Protein AF-A0A3A4VXJ9-F1 (afdb_monomer_lite)

Secondary structure (DSSP, 8-state):
--TTS---EEEEE-HHHHTPPP--HHHHHHHHHT------TTTHHHHHHHHHHHHHHHHHHHHHHHHHHHHHHHHHHH-TTS-GGG-TT-SEEEEEE--HHHHHHHHHHHHHHHHHHHTGGG----------

Radius of gyration: 22.66 Å; chains: 1; bounding box: 41×77×40 Å

Sequence (132 aa):
MDAWGYPLSLFTTNRWVTGETWRHAGDAITLLRHFEIDHAFPFWPTNRWITAMLRLQRPFIEGMLHHRDAVVTAWRAMYPEGDVFEDRRLDIIGTLPVSVEHLATRLAASIGSVERHGAFDRIGPTEAHASP

Structure (mmCIF, N/CA/C/O backbone):
data_AF-A0A3A4VXJ9-F1
#
_entry.id   AF-A0A3A4VXJ9-F1
#
loop_
_atom_site.group_PDB
_atom_site.id
_atom_site.type_symbol
_atom_site.label_atom_id
_atom_site.label_alt_id
_atom_site.label_comp_id
_atom_site.label_asym_id
_atom_site.label_entity_id
_atom_site.label_seq_id
_atom_site.pdbx_PDB_ins_code
_atom_site.Cartn_x
_atom_site.Cartn_y
_atom_site.Cartn_z
_atom_site.occupancy
_atom_site.B_iso_or_equiv
_atom_site.auth_seq_id
_atom_site.auth_comp_id
_atom_site.auth_asym_id
_atom_site.auth_atom_id
_atom_site.pdbx_PDB_model_num
ATOM 1 N N . MET A 1 1 ? 1.694 -10.084 11.556 1.00 86.88 1 MET A N 1
ATOM 2 C CA . MET A 1 1 ? 1.113 -9.568 12.812 1.00 86.88 1 MET A CA 1
ATOM 3 C C . MET A 1 1 ? 1.666 -10.393 13.958 1.00 86.88 1 MET A C 1
ATOM 5 O O . MET A 1 1 ? 2.172 -11.479 13.691 1.00 86.88 1 MET A O 1
ATOM 9 N N . ASP A 1 2 ? 1.619 -9.885 15.184 1.00 90.06 2 ASP A N 1
ATOM 10 C CA . ASP A 1 2 ? 1.878 -10.704 16.370 1.00 90.06 2 ASP A CA 1
ATOM 11 C C . ASP A 1 2 ? 0.665 -11.595 16.718 1.00 90.06 2 ASP A C 1
ATOM 13 O O . ASP A 1 2 ? -0.334 -11.621 15.993 1.00 90.06 2 ASP A O 1
ATOM 17 N N . ALA A 1 3 ? 0.750 -12.329 17.832 1.00 89.88 3 ALA A N 1
ATOM 18 C CA . ALA A 1 3 ? -0.317 -13.214 18.308 1.00 89.88 3 ALA A CA 1
ATOM 19 C C . ALA A 1 3 ? -1.611 -12.478 18.718 1.00 89.88 3 ALA A C 1
ATOM 21 O O . ALA A 1 3 ? -2.651 -13.116 18.865 1.00 89.88 3 ALA A O 1
ATOM 22 N N . TRP A 1 4 ? -1.559 -11.155 18.886 1.00 87.62 4 TRP A N 1
ATOM 23 C CA . TRP A 1 4 ? -2.678 -10.307 19.297 1.00 87.62 4 TRP A CA 1
ATOM 24 C C . TRP A 1 4 ? -3.267 -9.501 18.131 1.00 87.62 4 TRP A C 1
ATOM 26 O O . TRP A 1 4 ? -4.172 -8.694 18.332 1.00 87.62 4 TRP A O 1
ATOM 36 N N . GLY A 1 5 ? -2.776 -9.719 16.907 1.00 85.25 5 GLY A N 1
ATOM 37 C CA . GLY A 1 5 ? -3.238 -9.013 15.714 1.00 85.25 5 GLY A CA 1
ATOM 38 C C . GLY A 1 5 ? -2.589 -7.642 15.506 1.00 85.25 5 GLY A C 1
ATOM 39 O O . GLY A 1 5 ? -3.023 -6.898 14.628 1.00 85.25 5 GLY A O 1
ATOM 40 N N . TYR A 1 6 ? -1.532 -7.291 16.246 1.00 87.50 6 TYR A N 1
ATOM 41 C CA . TYR A 1 6 ? -0.812 -6.043 16.003 1.00 87.50 6 TYR A CA 1
ATOM 42 C C . TYR A 1 6 ? 0.089 -6.150 14.764 1.00 87.50 6 TYR A C 1
ATOM 44 O O . TYR A 1 6 ? 0.756 -7.170 14.542 1.00 87.50 6 TYR A O 1
ATOM 52 N N . PRO A 1 7 ? 0.134 -5.105 13.918 1.00 90.50 7 PRO A N 1
ATOM 53 C CA . PRO A 1 7 ? 0.992 -5.075 12.740 1.00 90.50 7 PRO A CA 1
ATOM 54 C C . PRO A 1 7 ? 2.469 -5.042 13.153 1.00 90.50 7 PRO A C 1
ATOM 56 O O . PRO A 1 7 ? 2.850 -4.285 14.038 1.00 90.50 7 PRO A O 1
ATOM 59 N N . LEU A 1 8 ? 3.297 -5.843 12.476 1.00 93.19 8 LEU A N 1
ATOM 60 C CA . LEU A 1 8 ? 4.751 -5.879 12.694 1.00 93.19 8 LEU A CA 1
ATOM 61 C C . LEU A 1 8 ? 5.489 -5.073 11.622 1.00 93.19 8 LEU A C 1
ATOM 63 O O . LEU A 1 8 ? 6.360 -4.259 11.916 1.00 93.19 8 LEU A O 1
ATOM 67 N N . SER A 1 9 ? 5.121 -5.292 10.363 1.00 94.75 9 SER A N 1
ATOM 68 C CA . SER A 1 9 ? 5.716 -4.628 9.213 1.00 94.75 9 SER A CA 1
ATOM 69 C C . SER A 1 9 ? 4.739 -4.575 8.044 1.00 94.75 9 SER A C 1
ATOM 71 O O . SER A 1 9 ? 3.827 -5.397 7.930 1.00 94.75 9 SER A O 1
ATOM 73 N N . LEU A 1 10 ? 4.955 -3.594 7.175 1.00 95.31 10 LEU A N 1
ATOM 74 C CA . LEU A 1 10 ? 4.467 -3.578 5.804 1.00 95.31 10 LEU A CA 1
ATOM 75 C C . LEU A 1 10 ? 5.566 -4.136 4.913 1.00 95.31 10 LEU A C 1
ATOM 77 O O . LEU A 1 10 ? 6.750 -3.907 5.161 1.00 95.31 10 LEU A O 1
ATOM 81 N N . PHE A 1 11 ? 5.184 -4.830 3.854 1.00 96.62 11 PHE A N 1
ATOM 82 C CA . PHE A 1 11 ? 6.125 -5.278 2.842 1.00 96.62 11 PHE A CA 1
ATOM 83 C C . PHE A 1 11 ? 5.473 -5.221 1.464 1.00 96.62 11 PHE A C 1
ATOM 85 O O . PHE A 1 11 ? 4.252 -5.314 1.338 1.00 96.62 11 PHE A O 1
ATOM 92 N N . THR A 1 12 ? 6.292 -5.029 0.438 1.00 97.00 12 THR A N 1
ATOM 93 C CA . THR A 1 12 ? 5.886 -5.155 -0.962 1.00 97.00 12 THR A CA 1
ATOM 94 C C . THR A 1 12 ? 6.527 -6.399 -1.545 1.00 97.00 12 THR A C 1
ATOM 96 O O . THR A 1 12 ? 7.698 -6.688 -1.292 1.00 97.00 12 THR A O 1
ATOM 99 N N . THR A 1 13 ? 5.755 -7.145 -2.321 1.00 96.81 13 THR A N 1
ATOM 100 C CA . THR A 1 13 ? 6.218 -8.360 -2.985 1.00 96.81 13 THR A CA 1
ATOM 101 C C . THR A 1 13 ? 6.287 -8.164 -4.486 1.00 96.81 13 THR A C 1
ATOM 103 O O . THR A 1 13 ? 5.697 -7.237 -5.051 1.00 96.81 13 TH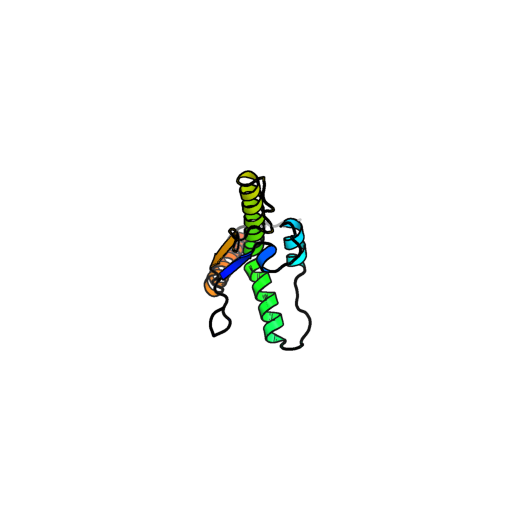R A O 1
ATOM 106 N N . ASN A 1 14 ? 7.017 -9.060 -5.133 1.00 96.69 14 ASN A N 1
ATOM 107 C CA . ASN A 1 14 ? 6.975 -9.207 -6.576 1.00 96.69 14 ASN A CA 1
ATOM 108 C C . ASN A 1 14 ? 5.723 -9.974 -7.028 1.00 96.69 14 ASN A C 1
ATOM 110 O O . ASN A 1 14 ? 5.068 -10.644 -6.226 1.00 96.69 14 ASN A O 1
ATOM 114 N N . ARG A 1 15 ? 5.393 -9.875 -8.321 1.00 96.25 15 ARG A N 1
ATOM 115 C CA . ARG A 1 15 ? 4.180 -10.440 -8.922 1.00 96.25 15 ARG A CA 1
ATOM 116 C C . ARG A 1 15 ? 4.057 -11.939 -8.678 1.00 96.25 15 ARG A C 1
ATOM 118 O O . ARG A 1 15 ? 2.999 -12.397 -8.258 1.00 96.25 15 ARG A O 1
ATOM 125 N N . TRP A 1 16 ? 5.124 -12.696 -8.917 1.00 95.44 16 TRP A N 1
ATOM 126 C CA . TRP A 1 16 ? 5.095 -14.154 -8.804 1.00 95.44 16 TRP A CA 1
ATOM 127 C C . TRP A 1 16 ? 4.737 -14.658 -7.398 1.00 95.44 16 TRP A C 1
ATOM 129 O O . TRP A 1 16 ? 4.249 -15.777 -7.263 1.00 95.44 16 TRP A O 1
ATOM 139 N N . VAL A 1 17 ? 4.947 -13.845 -6.353 1.00 96.44 17 VAL A N 1
ATOM 140 C CA . VAL A 1 17 ? 4.672 -14.236 -4.961 1.00 96.44 17 VAL A CA 1
ATOM 141 C C . VAL A 1 17 ? 3.175 -14.427 -4.719 1.00 96.44 17 VAL A C 1
ATOM 143 O O . VAL A 1 17 ? 2.781 -15.336 -3.993 1.00 96.44 17 VAL A O 1
ATOM 146 N N . THR A 1 18 ? 2.337 -13.583 -5.321 1.00 91.75 18 THR A N 1
ATOM 147 C CA . THR A 1 18 ? 0.873 -13.609 -5.155 1.00 91.75 18 THR A CA 1
ATOM 148 C C . THR A 1 18 ? 0.139 -14.027 -6.431 1.00 91.75 18 THR A C 1
ATOM 150 O O . THR A 1 18 ? -1.054 -14.320 -6.378 1.00 91.75 18 THR A O 1
ATOM 153 N N . GLY A 1 19 ? 0.827 -14.059 -7.578 1.00 89.75 19 GLY A N 1
ATOM 154 C CA . GLY A 1 19 ? 0.233 -14.310 -8.893 1.00 89.75 19 GLY A CA 1
ATOM 155 C C . GLY A 1 19 ? -0.728 -13.208 -9.348 1.00 89.75 19 GLY A C 1
ATOM 156 O O . GLY A 1 19 ? -1.533 -13.426 -10.252 1.00 89.75 19 GLY A O 1
ATOM 157 N N . GLU A 1 20 ? -0.696 -12.037 -8.706 1.00 86.25 20 GLU A N 1
ATOM 158 C CA . GLU A 1 20 ? -1.637 -10.957 -8.991 1.00 86.25 20 GLU A CA 1
ATOM 159 C C . GLU A 1 20 ? -1.255 -10.151 -10.240 1.00 86.25 20 GLU A C 1
ATOM 161 O O . GLU A 1 20 ? -0.189 -10.307 -10.831 1.00 86.25 20 GLU A O 1
ATOM 166 N N . THR A 1 21 ? -2.134 -9.251 -10.680 1.00 91.56 21 THR A N 1
ATOM 167 C CA . THR A 1 21 ? -1.786 -8.326 -11.767 1.00 91.56 21 THR A CA 1
ATOM 168 C C . THR A 1 21 ? -0.841 -7.245 -11.253 1.00 91.56 21 THR A C 1
ATOM 170 O O . THR A 1 21 ? -1.175 -6.529 -10.308 1.00 91.56 21 THR A O 1
ATOM 173 N N . TRP A 1 22 ? 0.301 -7.055 -11.920 1.00 93.94 22 TRP A N 1
ATOM 174 C CA . TRP A 1 22 ? 1.192 -5.942 -11.598 1.00 93.94 22 TRP A CA 1
ATOM 175 C C . TRP A 1 22 ? 0.525 -4.602 -11.924 1.00 93.94 22 TRP A C 1
ATOM 177 O O . TRP A 1 22 ? 0.205 -4.322 -13.078 1.00 93.94 22 TRP A O 1
ATOM 187 N N . ARG A 1 23 ? 0.342 -3.756 -10.909 1.00 94.44 23 ARG A N 1
ATOM 188 C CA . ARG A 1 23 ? -0.167 -2.385 -11.052 1.00 94.44 23 ARG A CA 1
ATOM 189 C C . ARG A 1 23 ? 0.935 -1.401 -10.720 1.00 94.44 23 ARG A C 1
ATOM 191 O O . ARG A 1 23 ? 1.560 -1.548 -9.672 1.00 94.44 23 ARG A O 1
ATOM 198 N N . HIS A 1 24 ? 1.134 -0.387 -11.556 1.00 95.81 24 HIS A N 1
ATOM 199 C CA . HIS A 1 24 ? 2.065 0.701 -11.258 1.00 95.81 24 HIS A CA 1
ATOM 200 C C . HIS A 1 24 ? 1.651 1.466 -9.997 1.00 95.81 24 HIS A C 1
ATOM 202 O O . HIS A 1 24 ? 0.478 1.469 -9.612 1.00 95.81 24 HIS A O 1
ATOM 208 N N . ALA A 1 25 ? 2.618 2.128 -9.358 1.00 97.19 25 ALA A N 1
ATOM 209 C CA . ALA A 1 25 ? 2.410 2.850 -8.110 1.00 97.19 25 ALA A CA 1
ATOM 210 C C . ALA A 1 25 ? 1.235 3.836 -8.208 1.00 97.19 25 ALA A C 1
ATOM 212 O O . ALA A 1 25 ? 0.354 3.803 -7.359 1.00 97.19 25 ALA A O 1
ATOM 213 N N . GLY A 1 26 ? 1.146 4.641 -9.273 1.00 97.00 26 GLY A N 1
ATOM 214 C CA . GLY A 1 26 ? 0.060 5.620 -9.441 1.00 97.00 26 GLY A CA 1
ATOM 215 C C . GLY A 1 26 ? -1.348 5.004 -9.433 1.00 97.00 26 GLY A C 1
ATOM 216 O O . GLY A 1 26 ? -2.255 5.522 -8.770 1.00 97.00 26 GLY A O 1
ATOM 217 N N . ASP A 1 27 ? -1.521 3.860 -10.097 1.00 96.56 27 ASP A N 1
ATOM 218 C CA . ASP A 1 27 ? -2.802 3.150 -10.142 1.00 96.56 27 ASP A CA 1
ATOM 219 C C . ASP A 1 27 ? -3.135 2.537 -8.779 1.00 96.56 27 ASP A C 1
ATOM 221 O O . ASP A 1 27 ? -4.246 2.691 -8.269 1.00 96.56 27 ASP A O 1
ATOM 225 N N . ALA A 1 28 ? -2.154 1.889 -8.145 1.00 95.19 28 ALA A N 1
ATOM 226 C CA . ALA A 1 28 ? -2.312 1.290 -6.823 1.00 95.19 28 ALA A CA 1
ATOM 227 C C . ALA A 1 28 ? -2.631 2.344 -5.746 1.00 95.19 28 ALA A C 1
ATOM 229 O O . ALA A 1 28 ? -3.511 2.127 -4.915 1.00 95.19 28 ALA A O 1
ATOM 230 N N . ILE A 1 29 ? -1.988 3.514 -5.794 1.00 96.88 29 ILE A N 1
ATOM 231 C CA . ILE A 1 29 ? -2.258 4.648 -4.897 1.00 96.88 29 ILE A CA 1
ATOM 232 C C . ILE A 1 29 ? -3.678 5.181 -5.115 1.00 96.88 29 ILE A C 1
ATOM 234 O O . ILE A 1 29 ? -4.385 5.525 -4.165 1.00 96.88 29 ILE A O 1
ATOM 238 N N . THR A 1 30 ? -4.142 5.215 -6.364 1.00 95.94 30 THR A N 1
ATOM 239 C CA . THR A 1 30 ? -5.522 5.603 -6.673 1.00 95.94 30 THR A CA 1
ATOM 240 C C . THR A 1 30 ? -6.528 4.630 -6.072 1.00 95.94 30 THR A C 1
ATOM 242 O O . THR A 1 30 ? -7.484 5.079 -5.441 1.00 95.94 30 THR A O 1
ATOM 245 N N . LEU A 1 31 ? -6.289 3.322 -6.163 1.00 93.25 31 LEU A N 1
ATOM 246 C CA . LEU A 1 31 ? -7.125 2.321 -5.493 1.00 93.25 31 LEU A CA 1
ATOM 247 C C . LEU A 1 31 ? -7.073 2.469 -3.967 1.00 93.25 31 LEU A C 1
ATOM 249 O O . LEU A 1 31 ? -8.113 2.489 -3.313 1.00 93.25 31 LEU A O 1
ATOM 253 N N . LEU A 1 32 ? -5.880 2.672 -3.400 1.00 94.19 32 LEU A N 1
ATOM 254 C CA . LEU A 1 32 ? -5.688 2.861 -1.962 1.00 94.19 32 LEU A CA 1
ATOM 255 C C . LEU A 1 32 ? -6.498 4.050 -1.424 1.00 94.19 32 LEU A C 1
ATOM 257 O O . LEU A 1 32 ? -6.975 4.017 -0.291 1.00 94.19 32 LEU A O 1
ATOM 261 N N . ARG A 1 33 ? -6.656 5.137 -2.194 1.00 92.56 33 ARG A N 1
ATOM 262 C CA . ARG A 1 33 ? -7.481 6.310 -1.812 1.00 92.56 33 ARG A CA 1
ATOM 263 C C . ARG A 1 33 ? -8.947 5.976 -1.573 1.00 92.56 33 ARG A C 1
ATOM 265 O O . ARG A 1 33 ? -9.543 6.576 -0.688 1.00 92.56 33 ARG A O 1
ATOM 272 N N . HIS A 1 34 ? -9.471 4.984 -2.276 1.00 92.19 34 HIS A N 1
ATOM 273 C CA . HIS A 1 34 ? -10.874 4.581 -2.200 1.00 92.19 34 HIS A CA 1
ATOM 274 C C . HIS A 1 34 ? -11.078 3.317 -1.358 1.00 92.19 34 HIS A C 1
ATOM 276 O O . HIS A 1 34 ? -12.184 2.791 -1.303 1.00 92.19 34 HIS A O 1
ATOM 282 N N . PHE A 1 35 ? -10.020 2.806 -0.721 1.00 91.56 35 PHE A N 1
ATOM 283 C CA . PHE A 1 35 ? -10.112 1.584 0.063 1.00 91.56 35 PHE A CA 1
ATOM 284 C C . PHE A 1 35 ? -10.974 1.789 1.315 1.00 91.56 35 PHE A C 1
ATOM 286 O O . PHE A 1 35 ? -10.637 2.584 2.201 1.00 91.56 35 PHE A O 1
ATOM 293 N N . GLU A 1 36 ? -12.051 1.013 1.403 1.00 90.44 36 GLU A N 1
ATOM 294 C CA . GLU A 1 36 ? -12.945 0.932 2.551 1.00 90.44 36 GLU A CA 1
ATOM 295 C C . GLU A 1 36 ? -13.664 -0.420 2.558 1.00 90.44 36 GLU A C 1
ATOM 297 O O . GLU A 1 36 ? -14.141 -0.884 1.523 1.00 90.44 36 GLU A O 1
ATOM 302 N N . ILE A 1 37 ? -13.736 -1.057 3.730 1.00 88.38 37 ILE A N 1
ATOM 303 C CA . ILE A 1 37 ? -14.556 -2.254 3.938 1.00 88.38 37 ILE A CA 1
ATOM 304 C C . ILE A 1 37 ? -15.830 -1.820 4.668 1.00 88.38 37 ILE A C 1
ATOM 306 O O . ILE A 1 37 ? -15.848 -1.742 5.895 1.00 88.38 37 ILE A O 1
ATOM 310 N N . ASP A 1 38 ? -16.880 -1.521 3.903 1.00 83.75 38 ASP A N 1
ATOM 311 C CA .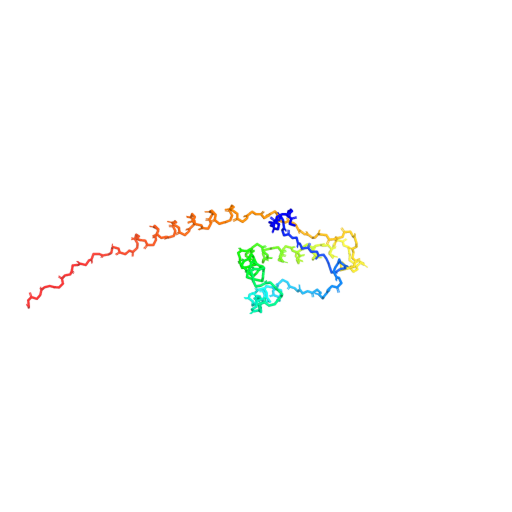 ASP A 1 38 ? -18.135 -0.942 4.421 1.00 83.75 38 ASP A CA 1
ATOM 312 C C . ASP A 1 38 ? -19.185 -1.991 4.855 1.00 83.75 38 ASP A C 1
ATOM 314 O O . ASP A 1 38 ? -20.271 -1.671 5.328 1.00 83.75 38 ASP A O 1
ATOM 318 N N . HIS A 1 39 ? -18.892 -3.288 4.727 1.00 82.56 39 HIS A N 1
ATOM 319 C CA . HIS A 1 39 ? -19.836 -4.334 5.131 1.00 82.56 39 HIS A CA 1
ATOM 320 C C . HIS A 1 39 ? -19.547 -4.872 6.541 1.00 82.56 39 HIS A C 1
ATOM 322 O O . HIS A 1 39 ? -18.402 -4.969 6.980 1.00 82.56 39 HIS A O 1
ATOM 328 N N . ALA A 1 40 ? -20.601 -5.265 7.266 1.00 75.94 40 ALA A N 1
ATOM 329 C CA . ALA A 1 40 ? -20.497 -5.750 8.648 1.00 75.94 40 ALA A CA 1
ATOM 330 C C . ALA A 1 40 ? -20.115 -7.239 8.775 1.00 75.94 40 ALA A C 1
ATOM 332 O O . ALA A 1 40 ? -19.622 -7.668 9.817 1.00 75.94 40 ALA A O 1
ATOM 333 N N . PHE A 1 41 ? -20.340 -8.035 7.730 1.00 75.69 41 PHE A N 1
ATOM 334 C CA . PHE A 1 41 ? -20.027 -9.467 7.715 1.00 75.69 41 PHE A CA 1
ATOM 335 C C . PHE A 1 41 ? -18.542 -9.716 7.383 1.00 75.69 41 PHE A C 1
ATOM 337 O O . PHE A 1 41 ? -17.995 -8.981 6.573 1.00 75.69 41 PHE A O 1
ATOM 344 N N . PRO A 1 42 ? -17.854 -10.738 7.915 1.00 78.69 42 PRO A N 1
ATOM 345 C CA . PRO A 1 42 ? -18.232 -11.566 9.056 1.00 78.69 42 PRO A CA 1
ATOM 346 C C . PRO A 1 42 ? -17.971 -10.875 10.407 1.00 78.69 42 PRO A C 1
ATOM 348 O O . PRO A 1 42 ? -18.622 -11.224 11.387 1.00 78.69 42 PRO A O 1
ATOM 351 N N . PHE A 1 43 ? -17.069 -9.883 10.468 1.00 87.44 43 PHE A N 1
ATOM 352 C CA . PHE A 1 43 ? -16.700 -9.188 11.708 1.00 87.44 43 PHE A CA 1
ATOM 353 C C . PHE A 1 43 ? -16.506 -7.681 11.496 1.00 87.44 43 PHE A C 1
ATOM 355 O O . PHE A 1 43 ? -15.441 -7.213 11.087 1.00 87.44 43 PHE A O 1
ATOM 362 N N . TRP A 1 44 ? -17.528 -6.903 11.851 1.00 86.94 44 TRP A N 1
ATOM 363 C CA . TRP A 1 44 ? -17.526 -5.444 11.720 1.00 86.94 44 TRP A CA 1
ATOM 364 C C . TRP A 1 44 ? -16.331 -4.734 12.395 1.00 86.94 44 TRP A C 1
ATOM 366 O O . TRP A 1 44 ? -15.725 -3.875 11.747 1.00 86.94 44 TRP A O 1
ATOM 376 N N . PRO A 1 45 ? -15.907 -5.086 13.633 1.00 89.19 45 PRO A N 1
ATOM 377 C CA . PRO A 1 45 ? -14.758 -4.430 14.262 1.00 89.19 45 PRO A CA 1
ATOM 378 C C . PRO A 1 45 ? -13.457 -4.636 13.482 1.00 89.19 45 PRO A C 1
ATOM 380 O O . PRO A 1 45 ? -12.675 -3.700 13.333 1.00 89.19 45 PRO A O 1
ATOM 383 N N . THR A 1 46 ? -13.249 -5.837 12.938 1.00 89.88 46 THR A N 1
ATOM 384 C CA . THR A 1 46 ? -12.068 -6.167 12.133 1.00 89.88 46 THR A CA 1
ATOM 385 C C . THR A 1 46 ? -12.053 -5.371 10.834 1.00 89.88 46 THR A C 1
ATOM 387 O O . THR A 1 46 ? -11.031 -4.782 10.494 1.00 89.88 46 THR A O 1
ATOM 390 N N . ASN A 1 47 ? -13.188 -5.270 10.142 1.00 91.50 47 ASN A N 1
ATOM 391 C CA . ASN A 1 47 ? -13.300 -4.508 8.893 1.00 91.50 47 ASN A CA 1
ATOM 392 C C . ASN A 1 47 ? -12.990 -3.018 9.104 1.00 91.50 47 ASN A C 1
ATOM 394 O O . ASN A 1 47 ? -12.218 -2.409 8.350 1.00 91.50 47 ASN A O 1
ATOM 398 N N . ARG A 1 48 ? -13.517 -2.445 10.193 1.00 91.44 48 ARG A N 1
ATOM 399 C CA . ARG A 1 48 ? -13.213 -1.069 10.599 1.00 91.44 48 ARG A CA 1
ATOM 400 C C . ARG A 1 48 ? -11.742 -0.899 10.975 1.00 91.44 48 ARG A C 1
ATOM 402 O O . ARG A 1 48 ? -11.131 0.095 10.586 1.00 91.44 48 ARG A O 1
ATOM 409 N N . TRP A 1 49 ? -11.168 -1.863 11.694 1.00 91.06 49 TRP A N 1
ATOM 410 C CA . TRP A 1 49 ? -9.761 -1.846 12.085 1.00 91.06 49 TRP A CA 1
ATOM 411 C C . TRP A 1 49 ? -8.821 -1.901 10.871 1.00 91.06 49 TRP A C 1
ATOM 413 O O . TRP A 1 49 ? -7.928 -1.063 10.772 1.00 91.06 49 TRP A O 1
ATOM 423 N N . ILE A 1 50 ? -9.061 -2.791 9.899 1.00 90.75 50 ILE A N 1
ATOM 424 C CA . ILE A 1 50 ? -8.264 -2.885 8.658 1.00 90.75 50 ILE A CA 1
ATOM 425 C C . ILE A 1 50 ? -8.332 -1.570 7.873 1.00 90.75 50 ILE A C 1
ATOM 427 O O . ILE A 1 50 ? -7.305 -1.041 7.444 1.00 90.75 50 ILE A O 1
ATOM 431 N N . THR A 1 51 ? -9.535 -1.008 7.727 1.00 92.75 51 THR A N 1
ATOM 432 C CA . THR A 1 51 ? -9.735 0.270 7.030 1.00 92.75 51 THR A CA 1
ATOM 433 C C . THR A 1 51 ? -8.975 1.404 7.728 1.00 92.75 51 THR A C 1
ATOM 435 O O . THR A 1 51 ? -8.270 2.176 7.075 1.00 92.75 51 THR A O 1
ATOM 438 N N . ALA A 1 52 ? -9.058 1.494 9.060 1.00 91.75 52 ALA A N 1
ATOM 439 C CA . ALA A 1 52 ? -8.331 2.496 9.839 1.00 91.75 52 ALA A CA 1
ATOM 440 C C . ALA A 1 52 ? -6.808 2.321 9.730 1.00 91.75 52 ALA A C 1
ATOM 442 O O . ALA A 1 52 ? -6.092 3.306 9.554 1.00 91.75 52 ALA A O 1
ATOM 443 N N . MET A 1 53 ? -6.320 1.079 9.765 1.00 90.69 53 MET A N 1
ATOM 444 C CA . MET A 1 53 ? -4.902 0.755 9.612 1.00 90.69 53 MET A CA 1
ATOM 445 C C . MET A 1 53 ? -4.347 1.217 8.264 1.00 90.69 53 MET A C 1
ATOM 447 O O . MET A 1 53 ? -3.310 1.878 8.227 1.00 90.69 53 MET A O 1
ATOM 451 N N . LEU A 1 54 ? -5.044 0.937 7.160 1.00 92.19 54 LEU A N 1
ATOM 452 C CA . LEU A 1 54 ? -4.602 1.370 5.831 1.00 92.19 54 LEU A CA 1
ATOM 453 C C . LEU A 1 54 ? -4.680 2.888 5.652 1.00 92.19 54 LEU A C 1
ATOM 455 O O . LEU A 1 54 ? -3.796 3.473 5.028 1.00 92.19 54 LEU A O 1
ATOM 459 N N . ARG A 1 55 ? -5.683 3.551 6.243 1.00 92.38 55 ARG A N 1
ATOM 460 C CA . ARG A 1 55 ? -5.758 5.021 6.257 1.00 92.38 55 ARG A CA 1
ATOM 461 C C . ARG A 1 55 ? -4.591 5.638 7.029 1.00 92.38 55 ARG A C 1
ATOM 463 O O . ARG A 1 55 ? -3.970 6.567 6.522 1.00 92.38 55 ARG A O 1
ATOM 470 N N . LEU A 1 56 ? -4.268 5.102 8.206 1.00 91.56 56 LEU A N 1
ATOM 471 C CA . LEU A 1 56 ? -3.165 5.571 9.047 1.00 91.56 56 LEU A CA 1
ATOM 472 C C . LEU A 1 56 ? -1.799 5.382 8.366 1.00 91.56 56 LEU A C 1
ATOM 474 O O . LEU A 1 56 ? -0.949 6.266 8.421 1.00 91.56 56 LEU A O 1
ATOM 478 N N . GLN A 1 57 ? -1.592 4.237 7.713 1.00 93.00 57 GLN A N 1
ATOM 479 C CA . GLN A 1 57 ? -0.317 3.880 7.081 1.00 93.00 57 GLN A CA 1
ATOM 480 C C . GLN A 1 57 ? -0.169 4.384 5.639 1.00 93.00 57 GLN A C 1
ATOM 482 O O . GLN A 1 57 ? 0.891 4.214 5.039 1.00 93.00 57 GLN A O 1
ATOM 487 N N . ARG A 1 58 ? -1.202 5.023 5.080 1.00 94.25 58 ARG A N 1
ATOM 488 C CA . ARG A 1 58 ? -1.252 5.507 3.694 1.00 94.25 58 ARG A CA 1
ATOM 489 C C . ARG A 1 58 ? 0.044 6.163 3.195 1.00 94.25 58 ARG A C 1
ATOM 491 O O . ARG A 1 58 ? 0.561 5.664 2.200 1.00 94.25 58 ARG A O 1
ATOM 498 N N . PRO A 1 59 ? 0.606 7.207 3.839 1.00 94.06 59 PRO A N 1
ATOM 499 C CA . PRO A 1 59 ? 1.796 7.873 3.300 1.00 94.06 59 PRO A CA 1
ATOM 500 C C . PRO A 1 59 ? 3.003 6.929 3.188 1.00 94.06 59 PRO A C 1
ATOM 502 O O . PRO A 1 59 ? 3.805 7.041 2.264 1.00 94.06 59 PRO A O 1
ATOM 505 N N . PHE A 1 60 ? 3.114 5.956 4.097 1.00 95.50 60 PHE A N 1
ATOM 506 C CA . PHE A 1 60 ? 4.172 4.951 4.055 1.00 95.50 60 PHE A CA 1
ATOM 507 C C . PHE A 1 60 ? 3.940 3.931 2.941 1.00 95.50 60 PHE A C 1
ATOM 509 O O . PHE A 1 60 ? 4.880 3.589 2.229 1.00 95.50 60 PHE A O 1
ATOM 516 N N . ILE A 1 61 ? 2.694 3.491 2.741 1.00 96.69 61 ILE A N 1
ATOM 517 C CA . ILE A 1 61 ? 2.329 2.587 1.641 1.00 96.69 61 ILE A CA 1
ATOM 518 C C . ILE A 1 61 ? 2.613 3.252 0.288 1.00 96.69 61 ILE A C 1
ATOM 520 O O . ILE A 1 61 ? 3.200 2.621 -0.586 1.00 96.69 61 ILE A O 1
ATOM 524 N N . GLU A 1 62 ? 2.261 4.529 0.120 1.00 97.62 62 GLU A N 1
ATOM 525 C CA . GLU A 1 62 ? 2.545 5.297 -1.101 1.00 97.62 62 GLU A CA 1
ATOM 526 C C . GLU A 1 62 ? 4.055 5.357 -1.385 1.00 97.62 62 GLU A C 1
ATOM 528 O O . GLU A 1 62 ? 4.498 5.016 -2.485 1.00 97.62 62 GLU A O 1
ATO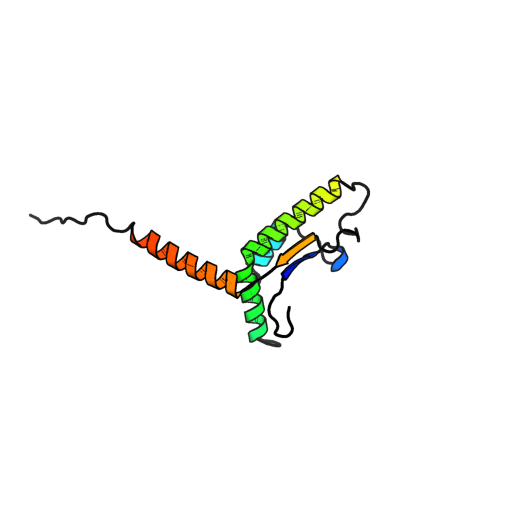M 533 N N . GLY A 1 63 ? 4.865 5.684 -0.371 1.00 97.62 63 GLY A N 1
ATOM 534 C CA . GLY A 1 63 ? 6.326 5.669 -0.487 1.00 97.62 63 GLY A CA 1
ATOM 535 C C . GLY A 1 63 ? 6.888 4.286 -0.835 1.00 97.62 63 GLY A C 1
ATOM 536 O O . GLY A 1 63 ? 7.758 4.165 -1.699 1.00 97.62 63 GLY A O 1
ATOM 537 N N . MET A 1 64 ? 6.359 3.225 -0.222 1.00 97.94 64 MET A N 1
ATOM 538 C CA . MET A 1 64 ? 6.766 1.849 -0.512 1.00 97.94 64 MET A CA 1
ATOM 539 C C . MET A 1 64 ? 6.390 1.402 -1.928 1.00 97.94 64 MET A C 1
ATOM 541 O O . MET A 1 64 ? 7.157 0.665 -2.545 1.00 97.94 64 MET A O 1
ATOM 545 N N . LEU A 1 65 ? 5.251 1.846 -2.468 1.00 97.81 65 LEU A N 1
ATOM 546 C CA . LEU A 1 65 ? 4.850 1.556 -3.848 1.00 97.81 65 LEU A CA 1
ATOM 547 C C . LEU A 1 65 ? 5.787 2.229 -4.857 1.00 97.81 65 LEU A C 1
ATOM 549 O O . LEU A 1 65 ? 6.200 1.595 -5.827 1.00 97.81 65 LEU A O 1
ATOM 553 N N . HIS A 1 66 ? 6.185 3.479 -4.609 1.00 98.31 66 HIS A N 1
ATOM 554 C CA . HIS A 1 66 ? 7.189 4.150 -5.436 1.00 98.31 66 HIS A CA 1
ATOM 555 C C . HIS A 1 66 ? 8.559 3.472 -5.348 1.00 98.31 66 HIS A C 1
ATOM 557 O O . HIS A 1 66 ? 9.198 3.240 -6.374 1.00 98.31 66 HIS A O 1
ATOM 563 N N . HIS A 1 67 ? 8.990 3.104 -4.138 1.00 97.94 67 HIS A N 1
ATOM 564 C CA . HIS A 1 67 ? 10.222 2.345 -3.937 1.00 97.94 67 HIS A CA 1
ATOM 565 C C . HIS A 1 67 ? 10.192 1.015 -4.698 1.00 97.94 67 HIS A C 1
ATOM 567 O O . HIS A 1 67 ? 11.150 0.681 -5.392 1.00 97.94 67 HIS A O 1
ATOM 573 N N . ARG A 1 68 ? 9.067 0.294 -4.634 1.00 97.62 68 ARG A N 1
ATOM 574 C CA . ARG A 1 68 ? 8.868 -0.972 -5.338 1.00 97.62 68 ARG A CA 1
ATOM 575 C C . ARG A 1 68 ? 9.080 -0.823 -6.845 1.00 97.62 68 ARG A C 1
ATOM 577 O O . ARG A 1 68 ? 9.834 -1.590 -7.438 1.00 97.62 68 ARG A O 1
ATOM 584 N N . ASP A 1 69 ? 8.453 0.177 -7.457 1.00 97.81 69 ASP A N 1
ATOM 585 C CA . ASP A 1 69 ? 8.568 0.425 -8.897 1.00 97.81 69 ASP A CA 1
ATOM 586 C C . ASP A 1 69 ? 9.999 0.837 -9.301 1.00 97.81 69 ASP A C 1
ATOM 588 O O . ASP A 1 69 ? 10.497 0.418 -10.352 1.00 97.81 69 ASP A O 1
ATOM 592 N N . ALA A 1 70 ? 10.693 1.599 -8.448 1.00 98.00 70 ALA A N 1
ATOM 593 C CA . ALA A 1 70 ? 12.091 1.968 -8.660 1.00 98.00 70 ALA A CA 1
ATOM 594 C C . ALA A 1 70 ? 13.027 0.747 -8.609 1.00 98.00 70 ALA A C 1
ATOM 596 O O . ALA A 1 70 ? 13.871 0.588 -9.492 1.00 98.00 70 ALA A O 1
ATOM 597 N N . VAL A 1 71 ? 12.849 -0.148 -7.629 1.00 97.62 71 VAL A N 1
ATOM 598 C CA . VAL A 1 71 ? 13.647 -1.381 -7.510 1.00 97.62 71 VAL A CA 1
ATOM 599 C C . VAL A 1 71 ? 13.426 -2.294 -8.711 1.00 97.62 71 VAL A C 1
ATOM 601 O O . VAL A 1 71 ? 14.395 -2.768 -9.294 1.00 97.62 71 VAL A O 1
ATOM 604 N N . VAL A 1 72 ? 12.176 -2.491 -9.138 1.00 96.50 72 VAL A N 1
ATOM 605 C CA . VAL A 1 72 ? 11.865 -3.293 -10.334 1.00 96.50 72 VAL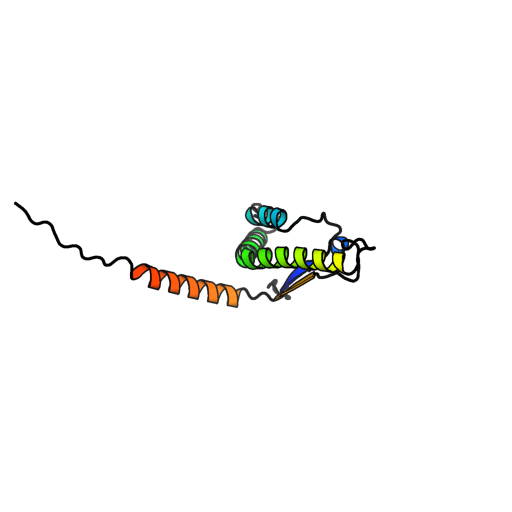 A CA 1
ATOM 606 C C . VAL A 1 72 ? 12.516 -2.707 -11.587 1.00 96.50 72 VAL A C 1
ATOM 608 O O . VAL A 1 72 ? 13.054 -3.446 -12.411 1.00 96.50 72 VAL A O 1
ATOM 611 N N . THR A 1 73 ? 12.513 -1.380 -11.728 1.00 96.94 73 THR A N 1
ATOM 612 C CA . THR A 1 73 ? 13.168 -0.694 -12.852 1.00 96.94 73 THR A CA 1
ATOM 613 C C . THR A 1 73 ? 14.683 -0.910 -12.831 1.00 96.94 73 THR A C 1
ATOM 615 O O . THR A 1 73 ? 15.267 -1.271 -13.852 1.00 96.94 73 THR A O 1
ATOM 618 N N . ALA A 1 74 ? 15.318 -0.752 -11.667 1.00 97.12 74 ALA A N 1
ATOM 619 C CA . ALA A 1 74 ? 16.749 -0.989 -11.505 1.00 97.12 74 ALA A CA 1
ATOM 620 C C . ALA A 1 74 ? 17.123 -2.460 -11.759 1.00 97.12 74 ALA A C 1
ATOM 622 O O . ALA A 1 74 ? 18.127 -2.742 -12.411 1.00 97.12 74 ALA A O 1
ATOM 623 N N . TRP A 1 75 ? 16.291 -3.399 -11.303 1.00 96.94 75 TRP A N 1
ATOM 624 C CA . TRP A 1 75 ? 16.505 -4.830 -11.510 1.00 96.94 75 TRP A CA 1
ATOM 625 C C . TRP A 1 75 ? 16.457 -5.208 -12.988 1.00 96.94 75 TRP A C 1
ATOM 627 O O . TRP A 1 75 ? 17.345 -5.906 -13.469 1.00 96.94 75 TRP A O 1
ATOM 637 N N . ARG A 1 76 ? 15.477 -4.684 -13.734 1.00 95.81 76 ARG A N 1
ATOM 638 C CA . ARG A 1 76 ? 15.394 -4.864 -15.193 1.00 95.81 76 ARG A CA 1
ATOM 639 C C . ARG A 1 76 ? 16.636 -4.369 -15.920 1.00 95.81 76 ARG A C 1
ATOM 641 O O . ARG A 1 76 ? 17.083 -5.015 -16.858 1.00 95.81 76 ARG A O 1
ATOM 648 N N . ALA A 1 77 ? 17.189 -3.234 -15.496 1.00 96.44 77 ALA A N 1
ATOM 649 C CA . ALA A 1 77 ? 18.407 -2.700 -16.094 1.00 96.44 77 ALA A CA 1
ATOM 650 C C . ALA A 1 77 ? 19.631 -3.591 -15.815 1.00 96.44 77 ALA A C 1
ATOM 652 O O . ALA A 1 77 ? 20.526 -3.683 -16.649 1.00 96.44 77 ALA A O 1
ATOM 653 N N . MET A 1 78 ? 19.665 -4.255 -14.656 1.00 95.19 78 MET A N 1
ATOM 654 C CA . MET A 1 78 ? 20.749 -5.161 -14.268 1.00 95.19 78 MET A CA 1
ATOM 655 C C . MET A 1 78 ? 20.634 -6.549 -14.918 1.00 95.19 78 MET A C 1
ATOM 657 O O . MET A 1 78 ? 21.654 -7.171 -15.211 1.00 95.19 78 MET A O 1
ATOM 661 N N . TYR A 1 79 ? 19.408 -7.025 -15.156 1.00 94.69 79 TYR A N 1
ATOM 662 C CA . TYR A 1 79 ? 19.107 -8.353 -15.698 1.00 94.69 79 TYR A CA 1
ATOM 663 C C . TYR A 1 79 ? 18.125 -8.256 -16.883 1.00 94.69 79 TYR A C 1
ATOM 665 O O . TYR A 1 79 ? 16.954 -8.611 -16.741 1.00 94.69 79 TYR A O 1
ATOM 673 N N . PRO A 1 80 ? 18.577 -7.777 -18.058 1.00 92.00 80 PRO A N 1
ATOM 674 C CA . PRO A 1 80 ? 17.692 -7.459 -19.184 1.00 92.00 80 PRO A CA 1
ATOM 675 C C . PRO A 1 80 ? 17.049 -8.684 -19.851 1.00 92.00 80 PRO A C 1
ATOM 677 O O . PRO A 1 80 ? 15.996 -8.561 -20.468 1.00 92.00 80 PRO A O 1
ATOM 680 N N . GLU A 1 81 ? 17.659 -9.862 -19.713 1.00 90.62 81 GLU A N 1
ATOM 681 C CA . GLU A 1 81 ? 17.217 -11.097 -20.378 1.00 90.62 81 GLU A CA 1
ATOM 682 C C . GLU A 1 81 ? 16.082 -11.831 -19.633 1.00 90.62 81 GLU A C 1
ATOM 684 O O . GLU A 1 81 ? 15.528 -12.799 -20.151 1.00 90.62 81 GLU A O 1
ATOM 689 N N . GLY A 1 82 ? 15.743 -11.419 -18.403 1.00 89.94 82 GLY A N 1
ATOM 690 C CA . GLY A 1 82 ? 14.753 -12.094 -17.556 1.00 89.94 82 GLY A CA 1
ATOM 691 C C . GLY A 1 82 ? 13.448 -11.311 -17.387 1.00 89.94 82 GLY A C 1
ATOM 692 O O . GLY A 1 82 ? 13.451 -10.081 -17.316 1.00 89.94 82 GLY A O 1
ATOM 693 N N . ASP A 1 83 ? 12.320 -12.018 -17.233 1.00 94.44 83 ASP A N 1
ATOM 694 C CA . ASP A 1 83 ? 11.098 -11.381 -16.730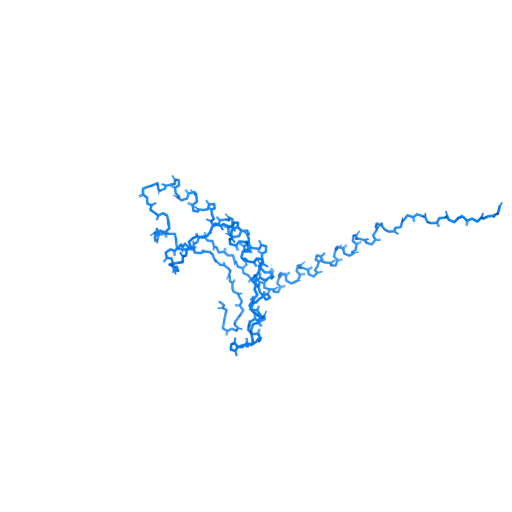 1.00 94.44 83 ASP A CA 1
ATOM 695 C C . ASP A 1 83 ? 11.262 -11.103 -15.232 1.00 94.44 83 ASP A C 1
ATOM 697 O O . ASP A 1 83 ? 11.101 -11.992 -14.396 1.00 94.44 83 ASP A O 1
ATOM 701 N N . VAL A 1 84 ? 11.561 -9.846 -14.892 1.00 95.62 84 VAL A N 1
ATOM 702 C CA . VAL A 1 84 ? 11.666 -9.376 -13.500 1.00 95.62 84 VAL A CA 1
ATOM 703 C C . VAL A 1 84 ? 10.459 -9.769 -12.651 1.00 95.62 84 VAL A C 1
ATOM 705 O O . VAL A 1 84 ? 10.607 -9.973 -11.451 1.00 95.62 84 VAL A O 1
ATOM 708 N N . PHE A 1 85 ? 9.268 -9.884 -13.243 1.00 95.62 85 PHE A N 1
ATOM 709 C CA . PHE A 1 85 ? 8.055 -10.207 -12.503 1.00 95.62 85 PHE A CA 1
ATOM 710 C C . PHE A 1 85 ? 7.941 -11.688 -12.134 1.00 95.62 85 PHE A C 1
ATOM 712 O O . PHE A 1 85 ? 7.143 -12.024 -11.262 1.00 95.62 85 PHE A O 1
ATOM 719 N N . GLU A 1 86 ? 8.763 -12.543 -12.743 1.00 95.75 86 GLU A N 1
ATOM 720 C CA . GLU A 1 86 ? 8.866 -13.982 -12.473 1.00 95.75 86 GLU A CA 1
ATOM 721 C C . GLU A 1 86 ? 10.218 -14.372 -11.846 1.00 95.75 86 GLU A C 1
ATOM 723 O O . GLU A 1 86 ? 10.514 -15.554 -11.655 1.00 95.75 86 GLU A O 1
ATOM 728 N N . ASP A 1 87 ? 11.055 -13.388 -11.498 1.00 95.50 87 ASP A N 1
ATOM 729 C CA . ASP A 1 87 ? 12.359 -13.633 -10.887 1.00 95.50 87 ASP A CA 1
ATOM 730 C C . ASP A 1 87 ? 12.230 -13.976 -9.391 1.00 95.50 87 ASP A C 1
ATOM 732 O O . ASP A 1 87 ? 11.954 -13.119 -8.544 1.00 95.50 87 ASP A O 1
ATOM 736 N N . ARG A 1 88 ? 12.498 -15.247 -9.062 1.00 94.75 88 ARG A N 1
ATOM 737 C CA . ARG A 1 88 ? 12.471 -15.812 -7.698 1.00 94.75 88 ARG A CA 1
ATOM 738 C C . ARG A 1 88 ? 13.631 -15.394 -6.797 1.00 94.75 88 ARG A C 1
ATOM 740 O O . ARG A 1 88 ? 13.800 -15.945 -5.718 1.00 94.75 88 ARG A O 1
ATOM 747 N N . ARG A 1 89 ? 14.498 -14.498 -7.258 1.00 94.31 89 ARG A N 1
ATOM 748 C CA . ARG A 1 89 ? 15.481 -13.828 -6.399 1.00 94.31 89 ARG A CA 1
ATOM 749 C C . ARG A 1 89 ? 14.919 -12.543 -5.796 1.00 94.31 89 ARG A C 1
ATOM 751 O O . ARG A 1 89 ? 15.537 -11.977 -4.897 1.00 94.31 89 ARG A O 1
ATOM 758 N N . LEU A 1 90 ? 13.804 -12.051 -6.336 1.00 94.81 90 LEU A N 1
ATOM 759 C CA . LEU A 1 90 ? 13.157 -10.813 -5.937 1.00 94.81 90 LEU A CA 1
ATOM 760 C C . LEU A 1 90 ? 11.773 -11.143 -5.366 1.00 94.81 90 LEU A C 1
ATOM 762 O O . LEU A 1 90 ? 10.767 -10.916 -6.023 1.00 94.81 90 LEU A O 1
ATOM 766 N N . ASP A 1 91 ? 11.725 -11.733 -4.173 1.00 96.38 91 ASP A N 1
ATOM 767 C CA . ASP A 1 91 ? 10.486 -12.144 -3.492 1.00 96.38 91 ASP A CA 1
ATOM 768 C C . ASP A 1 91 ? 9.847 -10.931 -2.800 1.00 96.38 91 ASP A C 1
ATOM 770 O O . ASP A 1 91 ? 8.739 -10.492 -3.120 1.00 96.38 91 ASP A O 1
ATOM 774 N N . ILE A 1 92 ? 10.598 -10.359 -1.855 1.00 96.94 92 ILE A N 1
ATOM 775 C CA . ILE A 1 92 ? 10.245 -9.180 -1.071 1.00 96.94 92 ILE A CA 1
ATOM 776 C C . ILE A 1 92 ? 11.083 -8.021 -1.593 1.00 96.94 92 ILE A C 1
ATOM 778 O O . ILE A 1 92 ? 12.310 -8.048 -1.530 1.00 96.94 92 ILE A O 1
ATOM 782 N N . ILE A 1 93 ? 10.406 -6.997 -2.105 1.00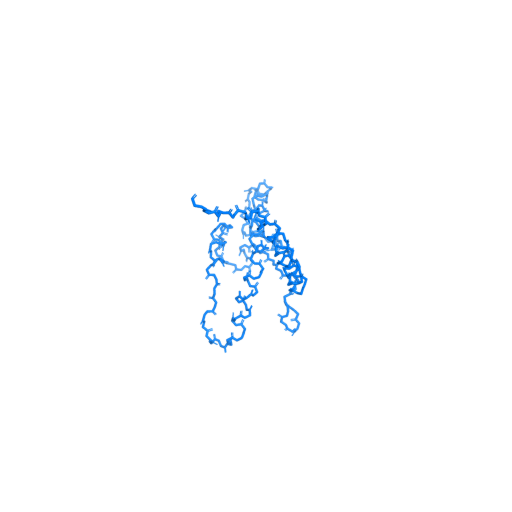 97.00 93 ILE A N 1
ATOM 783 C CA . ILE A 1 93 ? 11.046 -5.838 -2.728 1.00 97.00 93 ILE A CA 1
ATOM 784 C C . ILE A 1 93 ? 11.424 -4.796 -1.672 1.00 97.00 93 ILE A C 1
ATOM 786 O O . ILE A 1 93 ? 12.479 -4.177 -1.757 1.00 97.00 93 ILE A O 1
ATOM 790 N N . GLY A 1 94 ? 10.583 -4.621 -0.654 1.00 95.69 94 GLY A N 1
ATOM 791 C CA . GLY A 1 94 ? 10.872 -3.728 0.459 1.00 95.69 94 GLY A CA 1
ATOM 792 C C . GLY A 1 94 ? 10.048 -4.068 1.689 1.00 95.69 94 GLY A C 1
ATOM 793 O O . GLY A 1 94 ? 8.924 -4.553 1.577 1.00 95.69 94 GLY A O 1
ATOM 794 N N . THR A 1 95 ? 10.606 -3.767 2.860 1.00 97.19 95 THR A N 1
ATOM 795 C CA . THR A 1 95 ? 9.978 -3.996 4.165 1.00 97.19 95 THR A CA 1
ATOM 796 C C . THR A 1 95 ? 10.109 -2.746 5.020 1.00 97.19 95 THR A C 1
ATOM 798 O O . THR A 1 95 ? 11.177 -2.141 5.086 1.00 97.19 95 THR A O 1
ATOM 801 N N . LEU A 1 96 ? 9.033 -2.385 5.709 1.00 95.75 96 LEU A N 1
ATOM 802 C CA . LEU A 1 96 ? 8.984 -1.266 6.635 1.00 95.75 96 LEU A CA 1
ATOM 803 C C . LEU A 1 96 ? 8.379 -1.726 7.968 1.00 95.75 96 LEU A C 1
ATOM 805 O O . LEU A 1 96 ? 7.214 -2.126 7.991 1.00 95.75 96 LEU A O 1
ATOM 809 N N . PRO A 1 97 ? 9.123 -1.668 9.085 1.00 95.00 97 PRO A N 1
ATOM 810 C CA . PRO A 1 97 ? 8.563 -1.910 10.411 1.00 95.00 97 PRO A CA 1
ATOM 811 C C . PRO A 1 97 ? 7.447 -0.912 10.738 1.00 95.00 97 PRO A C 1
ATOM 813 O O . PRO A 1 97 ? 7.557 0.275 10.430 1.00 95.00 97 PRO A O 1
ATOM 816 N N . VAL A 1 98 ? 6.385 -1.381 11.392 1.00 92.38 98 VAL A N 1
ATOM 817 C CA . VAL A 1 98 ? 5.243 -0.548 11.788 1.00 92.38 98 VAL A CA 1
ATOM 818 C C . VAL A 1 98 ? 5.141 -0.472 13.304 1.00 92.38 98 VAL A C 1
ATOM 820 O O . VAL A 1 98 ? 5.237 -1.476 13.999 1.00 92.38 98 VAL A O 1
ATOM 823 N N . SER A 1 99 ? 4.871 0.731 13.812 1.00 90.75 99 SER A N 1
ATOM 824 C CA . SER A 1 99 ? 4.423 0.951 15.187 1.00 90.75 99 SER A CA 1
ATOM 825 C C . SER A 1 99 ? 3.268 1.947 15.188 1.00 90.75 99 SER A C 1
ATOM 827 O O . SER A 1 99 ? 3.446 3.129 14.885 1.00 90.75 99 SER A O 1
ATOM 829 N N . VAL A 1 100 ? 2.068 1.453 15.508 1.00 87.38 100 VAL A N 1
ATOM 830 C CA . VAL A 1 100 ? 0.851 2.277 15.600 1.00 87.38 100 VAL A CA 1
ATOM 831 C C . VAL A 1 100 ? 0.998 3.309 16.712 1.00 87.38 100 VAL A C 1
ATOM 833 O O . VAL A 1 100 ? 0.716 4.480 16.487 1.00 87.38 100 VAL A O 1
ATOM 836 N N . GLU A 1 101 ? 1.514 2.891 17.868 1.00 89.38 101 GLU A N 1
ATOM 837 C CA . GLU A 1 101 ? 1.728 3.749 19.036 1.00 89.38 101 GLU A CA 1
ATOM 838 C C . GLU A 1 101 ? 2.672 4.914 18.723 1.00 89.38 101 GLU A C 1
ATOM 840 O O . GLU A 1 101 ? 2.366 6.079 18.988 1.00 89.38 101 GLU A O 1
ATOM 845 N N . HIS A 1 102 ? 3.809 4.614 18.087 1.00 90.00 102 HIS A N 1
ATOM 846 C CA . HIS A 1 102 ? 4.783 5.635 17.719 1.00 90.00 102 HIS A CA 1
ATOM 847 C C . HIS A 1 102 ? 4.192 6.636 16.720 1.00 90.00 102 HIS A C 1
ATOM 849 O O . HIS A 1 102 ? 4.368 7.847 16.868 1.00 90.00 102 HIS A O 1
ATOM 855 N N . LEU A 1 103 ? 3.468 6.144 15.711 1.00 89.62 103 LEU A N 1
ATOM 856 C CA . LEU A 1 103 ? 2.851 6.999 14.705 1.00 89.62 103 LEU A CA 1
ATOM 857 C C . LEU A 1 103 ? 1.726 7.857 15.298 1.00 89.62 103 LEU A C 1
ATOM 859 O O . LEU A 1 103 ? 1.677 9.053 15.022 1.00 89.62 103 LEU A O 1
ATOM 863 N N . ALA A 1 104 ? 0.873 7.284 16.148 1.00 88.31 104 ALA A N 1
ATOM 864 C CA . ALA A 1 104 ? -0.186 8.011 16.844 1.00 88.31 104 ALA A CA 1
ATOM 865 C C . ALA A 1 104 ? 0.391 9.113 17.746 1.00 88.31 104 ALA A C 1
ATOM 867 O O . ALA A 1 104 ? -0.045 10.261 17.665 1.00 88.31 104 ALA A O 1
ATOM 868 N N . THR A 1 105 ? 1.435 8.798 18.519 1.00 91.94 105 THR A N 1
ATOM 869 C CA . THR A 1 105 ? 2.147 9.769 19.365 1.00 91.94 105 THR A CA 1
ATOM 870 C C . THR A 1 105 ? 2.713 10.921 18.535 1.00 91.94 105 THR A C 1
ATOM 872 O O . THR A 1 105 ? 2.535 12.093 18.872 1.00 91.94 105 THR A O 1
ATOM 875 N N . ARG A 1 106 ? 3.366 10.611 17.408 1.00 91.06 106 ARG A N 1
ATOM 876 C CA . ARG A 1 106 ? 3.921 11.630 16.508 1.00 91.06 106 ARG A CA 1
ATOM 877 C C . ARG A 1 106 ? 2.847 12.491 15.852 1.00 91.06 106 ARG A C 1
ATOM 879 O O . ARG A 1 106 ? 3.045 13.698 15.731 1.00 91.06 106 ARG A O 1
ATOM 886 N N . LEU A 1 107 ? 1.728 11.896 15.445 1.00 88.69 107 LEU A N 1
ATOM 887 C CA . LEU A 1 107 ? 0.600 12.630 14.874 1.00 88.69 107 LEU A CA 1
ATOM 888 C C . LEU A 1 107 ? -0.007 13.581 15.906 1.00 88.69 107 LEU A C 1
ATOM 890 O O . LEU A 1 107 ? -0.141 14.767 15.611 1.00 88.69 107 LEU A O 1
ATOM 894 N N . ALA A 1 108 ? -0.276 13.109 17.125 1.00 90.12 108 ALA A N 1
ATOM 895 C CA . ALA A 1 108 ? -0.794 13.943 18.208 1.00 90.12 108 ALA A CA 1
ATOM 896 C C . ALA A 1 108 ? 0.141 15.126 18.521 1.00 90.12 108 ALA A C 1
ATOM 898 O O . ALA A 1 108 ? -0.308 16.270 18.612 1.00 90.12 108 ALA A O 1
ATOM 899 N N . ALA A 1 109 ? 1.455 14.879 18.589 1.00 91.56 109 ALA A N 1
ATOM 900 C CA . ALA A 1 109 ? 2.451 15.933 18.774 1.00 91.56 109 ALA A CA 1
ATOM 901 C C . ALA A 1 109 ? 2.485 16.933 17.602 1.00 91.56 109 ALA A C 1
ATOM 903 O O . ALA A 1 109 ? 2.656 18.134 17.819 1.00 91.56 109 ALA A O 1
ATOM 904 N N . SER A 1 110 ? 2.302 16.459 16.364 1.00 89.00 110 SER A N 1
ATOM 905 C CA . SER A 1 110 ? 2.274 17.322 15.179 1.00 89.00 110 SER A CA 1
ATOM 906 C C . SER A 1 110 ? 1.035 18.219 15.137 1.00 89.00 110 SER A C 1
ATOM 908 O O . SER A 1 110 ? 1.171 19.411 14.880 1.00 89.00 110 SER A O 1
ATOM 910 N N . ILE A 1 111 ? -0.143 17.693 15.485 1.00 86.94 111 ILE A N 1
ATOM 911 C CA . ILE A 1 111 ? -1.400 18.454 15.519 1.00 86.94 111 ILE A CA 1
ATOM 912 C C . ILE A 1 111 ? -1.319 19.549 16.589 1.00 86.94 111 ILE A C 1
ATOM 914 O O . ILE A 1 111 ? -1.552 20.718 16.288 1.00 86.94 111 ILE A O 1
ATOM 918 N N . GLY A 1 112 ? -0.860 19.209 17.799 1.00 76.75 112 GLY A N 1
ATOM 919 C CA . GLY A 1 112 ? -0.668 20.194 18.869 1.00 76.75 112 GLY A CA 1
ATOM 920 C C . GLY A 1 112 ? 0.410 21.246 18.564 1.00 76.75 112 GLY A C 1
ATOM 921 O O . GLY A 1 112 ? 0.407 22.324 19.155 1.00 76.75 112 GLY A O 1
ATOM 922 N N . SER A 1 113 ? 1.339 20.968 17.644 1.00 69.50 113 SER A N 1
ATOM 923 C CA . SER A 1 113 ? 2.299 21.961 17.142 1.00 69.50 113 SER A CA 1
ATOM 924 C C . SER A 1 113 ? 1.669 22.892 16.101 1.00 69.50 113 SER A C 1
ATOM 926 O O . SER A 1 113 ? 1.912 24.099 16.139 1.00 69.50 113 SER A O 1
ATOM 928 N N . VAL A 1 114 ? 0.833 22.357 15.204 1.00 65.81 114 VAL A N 1
ATOM 929 C CA . VAL A 1 114 ? 0.115 23.130 14.176 1.00 65.81 114 VAL A CA 1
ATOM 930 C C . VAL A 1 114 ? -0.861 24.122 14.812 1.00 65.81 114 VAL A C 1
ATOM 932 O O . VAL A 1 114 ? -0.881 25.286 14.420 1.00 65.81 114 VAL A O 1
ATOM 935 N N . GLU A 1 115 ? -1.599 23.715 15.848 1.00 65.50 115 GLU A N 1
ATOM 936 C CA . GLU A 1 115 ? -2.520 24.608 16.568 1.00 65.50 115 GLU A CA 1
ATOM 937 C C . GLU A 1 115 ? -1.794 25.788 17.236 1.00 65.50 115 GLU A C 1
ATOM 939 O O . GLU A 1 115 ? -2.268 26.924 17.180 1.00 65.50 115 GLU A O 1
ATOM 944 N N . ARG A 1 116 ? -0.601 25.558 17.803 1.00 58.66 116 ARG A N 1
ATOM 945 C CA . ARG A 1 116 ? 0.209 26.629 18.411 1.00 58.66 116 ARG A CA 1
ATOM 946 C C . ARG A 1 116 ? 0.809 27.594 17.389 1.00 58.66 116 ARG A C 1
ATOM 948 O O . ARG A 1 116 ? 0.958 28.769 17.706 1.00 58.66 116 ARG A O 1
ATOM 955 N N . HIS A 1 117 ? 1.131 27.127 16.182 1.00 54.56 117 HIS A N 1
ATOM 956 C CA . HIS A 1 117 ? 1.630 27.992 15.106 1.00 54.56 117 HIS A CA 1
ATOM 957 C C . HIS A 1 117 ? 0.504 28.764 14.397 1.00 54.56 117 HIS A C 1
ATOM 959 O O . HIS A 1 117 ? 0.728 29.893 13.975 1.00 54.56 117 HIS A O 1
ATOM 965 N N . GLY A 1 118 ? -0.714 28.214 14.314 1.00 51.56 118 GLY A N 1
ATOM 966 C CA . GLY A 1 118 ? -1.877 28.906 13.738 1.00 51.56 118 GLY A CA 1
ATOM 967 C C . GLY A 1 118 ? -2.484 29.996 14.634 1.00 51.56 118 GLY A C 1
ATOM 968 O O . GLY A 1 118 ? -3.172 30.887 14.141 1.00 51.56 118 GLY A O 1
ATOM 969 N N . ALA A 1 119 ? -2.221 29.967 15.945 1.00 55.44 119 ALA A N 1
ATOM 970 C CA . ALA A 1 119 ? -2.715 30.977 16.884 1.00 55.44 119 ALA A CA 1
ATOM 971 C C . ALA A 1 119 ? -1.959 32.322 16.810 1.00 55.44 119 ALA A C 1
ATOM 973 O O . ALA A 1 119 ? -2.505 33.345 17.220 1.00 55.44 119 ALA A O 1
ATOM 974 N N . PHE A 1 120 ? -0.731 32.346 16.276 1.00 47.00 120 PHE A N 1
ATOM 975 C CA . PHE A 1 120 ? 0.091 33.564 16.209 1.00 47.00 120 PHE A CA 1
ATOM 976 C C . PHE A 1 120 ? -0.259 34.479 15.019 1.00 47.00 120 PHE A C 1
ATOM 978 O O . PHE A 1 120 ? 0.079 35.657 15.039 1.00 47.00 120 PHE A O 1
ATOM 985 N N . ASP A 1 121 ? -0.992 33.973 14.021 1.00 53.50 121 ASP A N 1
ATOM 986 C CA . ASP A 1 121 ? -1.309 34.697 12.775 1.00 53.50 121 ASP A CA 1
ATOM 987 C C . ASP A 1 121 ? -2.643 35.481 12.837 1.00 53.50 121 ASP A C 1
ATOM 989 O O . ASP A 1 121 ? -3.172 35.940 11.827 1.00 53.50 121 ASP A O 1
ATOM 993 N N . ARG A 1 122 ? -3.237 35.627 14.036 1.00 53.06 122 ARG A N 1
ATOM 994 C CA . ARG A 1 122 ? -4.560 36.258 14.248 1.00 53.06 122 ARG A CA 1
ATOM 995 C C . ARG A 1 122 ? -4.571 37.515 15.125 1.00 53.06 122 ARG A C 1
ATOM 997 O O . ARG A 1 122 ? -5.646 37.929 15.554 1.00 53.06 122 ARG A O 1
ATOM 1004 N N . ILE A 1 123 ? -3.428 38.159 15.364 1.00 51.81 123 ILE A N 1
ATOM 1005 C CA . ILE A 1 123 ? -3.383 39.437 16.098 1.00 51.81 123 ILE A CA 1
ATOM 1006 C C . ILE A 1 123 ? -2.787 40.533 15.205 1.00 51.81 123 ILE A C 1
ATOM 1008 O O . ILE A 1 123 ? -1.627 40.910 15.334 1.00 51.81 123 ILE A O 1
ATOM 1012 N N . GLY A 1 124 ? -3.607 41.042 14.282 1.00 47.50 124 GLY A N 1
ATOM 1013 C CA . GLY A 1 124 ? -3.437 42.370 13.681 1.00 47.50 124 GLY A CA 1
ATOM 1014 C C . GLY A 1 124 ? -4.317 43.383 14.431 1.00 47.50 124 GLY A C 1
ATOM 1015 O O . GLY A 1 124 ? -5.423 43.015 14.842 1.00 47.50 124 GLY A O 1
ATOM 1016 N N . PRO A 1 125 ? -3.860 44.627 14.669 1.00 48.97 125 PRO A N 1
ATOM 1017 C CA . PRO A 1 125 ? -4.544 45.556 15.562 1.00 48.97 125 PRO A CA 1
ATOM 1018 C C . PRO A 1 125 ? -5.902 45.975 14.989 1.00 48.97 125 PRO A C 1
ATOM 1020 O O . PRO A 1 125 ? -6.009 46.431 13.853 1.00 48.97 125 PRO A O 1
ATOM 1023 N N . THR A 1 126 ? -6.945 45.818 15.802 1.00 56.50 126 THR A N 1
ATOM 1024 C CA . THR A 1 126 ? -8.265 46.410 15.573 1.00 56.50 126 THR A CA 1
ATOM 1025 C C . THR A 1 126 ? -8.324 47.722 16.353 1.00 56.50 126 THR A C 1
ATOM 1027 O O . THR A 1 126 ? -8.611 47.709 17.545 1.00 56.50 126 THR A O 1
ATOM 1030 N N . GLU A 1 127 ? -8.055 48.847 15.696 1.00 45.66 127 GLU A N 1
ATOM 1031 C CA . GLU A 1 127 ? -8.481 50.176 16.162 1.00 45.66 127 GLU A CA 1
ATOM 1032 C C . GLU A 1 127 ? -9.420 50.732 15.082 1.00 45.66 127 GLU A C 1
ATOM 1034 O O . GLU A 1 127 ? -9.015 51.018 13.961 1.00 45.66 127 GLU A O 1
ATOM 1039 N N . ALA A 1 128 ? -10.728 50.533 15.246 1.00 48.09 128 ALA A N 1
ATOM 1040 C CA . ALA A 1 128 ? -11.635 51.413 15.986 1.00 48.09 128 ALA A CA 1
ATOM 1041 C C . ALA A 1 128 ? -11.915 52.718 15.221 1.00 48.09 128 ALA A C 1
ATOM 1043 O O . ALA A 1 128 ? -11.382 53.783 15.516 1.00 48.09 128 ALA A O 1
ATOM 1044 N N . HIS A 1 129 ? -12.828 52.618 14.252 1.00 48.97 129 HIS A N 1
ATOM 1045 C CA . HIS A 1 129 ? -13.642 53.754 13.836 1.00 48.97 129 HIS A CA 1
ATOM 1046 C C . HIS A 1 129 ? -14.482 54.228 15.034 1.00 48.97 129 HIS A C 1
ATOM 1048 O O . HIS A 1 129 ? -15.310 53.471 15.541 1.00 48.97 129 HIS A O 1
ATOM 1054 N N . ALA A 1 130 ? -14.318 55.487 15.435 1.00 50.59 130 ALA A N 1
ATOM 1055 C CA . ALA A 1 130 ? -15.319 56.232 16.186 1.00 50.59 130 ALA A CA 1
ATOM 1056 C C . ALA A 1 130 ? -15.527 57.598 15.508 1.00 50.59 130 ALA A C 1
ATOM 1058 O O . ALA A 1 130 ? -14.614 58.413 15.426 1.00 50.59 130 ALA A O 1
ATOM 1059 N N . SER A 1 131 ? -16.737 57.743 14.970 1.00 43.16 131 SER A N 1
ATOM 1060 C CA . SER A 1 131 ? -17.453 58.889 14.381 1.00 43.16 131 SER A CA 1
ATOM 1061 C C . SER A 1 131 ? -17.393 60.216 15.172 1.00 43.16 131 SER A C 1
ATOM 1063 O O . SER A 1 131 ? -16.898 60.204 16.300 1.00 43.16 131 SER A O 1
ATOM 1065 N N . PRO A 1 132 ? -17.992 61.332 14.681 1.00 64.69 132 PRO A N 1
ATOM 1066 C CA . PRO A 1 132 ? -18.875 61.488 13.508 1.00 64.69 132 PRO A CA 1
ATOM 1067 C C . PRO A 1 132 ? -18.424 62.470 12.420 1.00 64.69 132 PRO A C 1
ATOM 1069 O O . PRO A 1 132 ? -17.598 63.366 12.695 1.00 64.69 132 PRO A O 1
#

pLDDT: mean 86.74, std 14.75, range [43.16, 98.31]

Foldseek 3Di:
DPPVPDAFKDFDFFCQLPVDDDDQLVVVLVVLVVDADPDPPPHNVVRVVVNVVSVLCSVVVSVNRVQQVVQLVVVCVVPVPDDSSNDPVGTISDMGTDDPVVSVVVVVVVVVVVVVVVVVVPDDDDDDDDDD